Protein AF-A0A381DIL4-F1 (afdb_monomer_lite)

Organism: NCBI:txid32024

Sequence (65 aa):
MKLESGVRDFRLMDRVVVDELVKMNEYHRFSKMMFEWVGFDRVCLEYEYEKRAAVETSWSFFRTF

pLDDT: mean 79.3, std 11.14, range [50.62, 94.69]

Foldseek 3Di:
DDPDPPDDPDDDDDPVLVVVLVPDPDPDCPPVVSSVVSPDDDDDDDDDDDDPPDPDDPDDPVVVD

Secondary structure (DSSP, 8-state):
----TT--S-----HHHHHHHHH---SS--HHHHHHHS-----PPP---PPPS-SS-S--GGG--

Radius of gyration: 15.52 Å; chains: 1; bounding box: 37×28×35 Å

Structure (mmCIF, N/CA/C/O backbone):
data_AF-A0A381DIL4-F1
#
_entry.id   AF-A0A381DIL4-F1
#
loop_
_atom_site.group_PDB
_atom_site.id
_atom_site.type_symbol
_atom_site.label_atom_id
_atom_site.label_alt_id
_atom_site.label_comp_id
_atom_site.label_asym_id
_atom_site.label_entity_id
_atom_site.label_seq_id
_atom_site.pdbx_PDB_ins_code
_atom_site.Cartn_x
_atom_site.Cartn_y
_atom_site.Cartn_z
_atom_site.occupancy
_atom_site.B_iso_or_equiv
_atom_site.auth_seq_id
_atom_site.auth_comp_id
_atom_site.auth_asym_id
_atom_site.auth_atom_id
_atom_site.pdbx_PDB_model_num
ATOM 1 N N . MET A 1 1 ? 5.987 -14.187 6.544 1.00 50.62 1 MET A N 1
ATOM 2 C CA . MET A 1 1 ? 5.999 -13.149 5.494 1.00 50.62 1 MET A CA 1
ATOM 3 C C . MET A 1 1 ? 7.404 -13.076 4.909 1.00 50.62 1 MET A C 1
ATOM 5 O O . MET A 1 1 ? 8.341 -12.863 5.669 1.00 50.62 1 MET A O 1
ATOM 9 N N . LYS A 1 2 ? 7.580 -13.340 3.610 1.00 55.72 2 LYS A N 1
ATOM 10 C CA . LYS A 1 2 ? 8.871 -13.155 2.930 1.00 55.72 2 LYS A CA 1
ATOM 11 C C . LYS A 1 2 ? 8.867 -11.766 2.302 1.00 55.72 2 LYS A C 1
ATOM 13 O O . LYS A 1 2 ? 7.958 -11.444 1.548 1.00 55.72 2 LYS A O 1
ATOM 18 N N . LEU A 1 3 ? 9.847 -10.940 2.655 1.00 61.84 3 LEU A N 1
ATOM 19 C CA . LEU A 1 3 ? 10.082 -9.678 1.964 1.00 61.84 3 LEU A CA 1
ATOM 20 C C . LEU A 1 3 ? 10.790 -10.010 0.653 1.00 61.84 3 LEU A C 1
ATOM 22 O O . LEU A 1 3 ? 11.975 -10.335 0.650 1.00 61.84 3 LEU A O 1
ATOM 26 N N . GLU A 1 4 ? 10.041 -9.999 -0.441 1.00 66.31 4 GLU A N 1
ATOM 27 C CA . GLU A 1 4 ? 10.589 -10.273 -1.763 1.00 66.31 4 GLU A CA 1
ATOM 28 C C . GLU A 1 4 ? 11.303 -9.037 -2.313 1.00 66.31 4 GLU A C 1
ATOM 30 O O . GLU A 1 4 ? 10.808 -7.906 -2.253 1.00 66.31 4 GLU A O 1
ATOM 35 N N . SER A 1 5 ? 12.511 -9.257 -2.825 1.00 63.09 5 SER A N 1
ATOM 36 C CA . SER A 1 5 ? 13.296 -8.213 -3.476 1.00 63.09 5 SER A CA 1
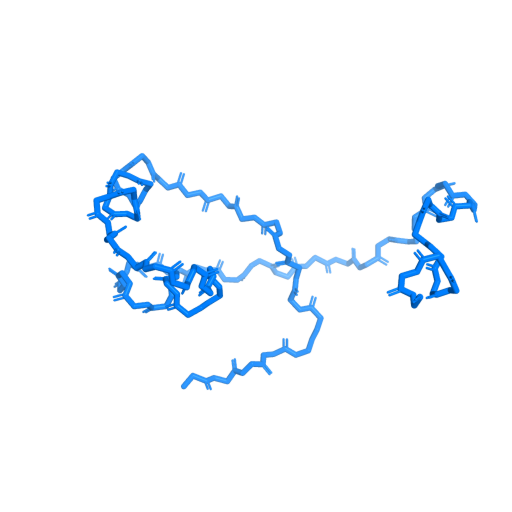ATOM 37 C C . SER A 1 5 ? 12.694 -7.906 -4.847 1.00 63.09 5 SER A C 1
ATOM 39 O O . SER A 1 5 ? 12.362 -8.821 -5.593 1.00 63.09 5 SER A O 1
ATOM 41 N N . GLY A 1 6 ? 12.551 -6.622 -5.183 1.00 70.94 6 GLY A N 1
ATOM 42 C CA . GLY A 1 6 ? 11.972 -6.177 -6.459 1.00 70.94 6 GLY A CA 1
ATOM 43 C C . GLY A 1 6 ? 10.477 -5.842 -6.416 1.00 70.94 6 GLY A C 1
ATOM 44 O O . GLY A 1 6 ? 9.949 -5.308 -7.394 1.00 70.94 6 GLY A O 1
ATOM 45 N N . VAL A 1 7 ? 9.805 -6.058 -5.278 1.00 71.44 7 VAL A N 1
ATOM 46 C CA . VAL A 1 7 ? 8.416 -5.622 -5.083 1.00 71.44 7 VAL A CA 1
ATOM 47 C C . VAL A 1 7 ? 8.358 -4.098 -5.057 1.00 71.44 7 VAL A C 1
ATOM 49 O O . VAL A 1 7 ? 8.978 -3.440 -4.217 1.00 71.44 7 VAL A O 1
ATOM 52 N N . ARG A 1 8 ? 7.593 -3.526 -5.988 1.00 73.19 8 ARG A N 1
ATOM 53 C CA . ARG A 1 8 ? 7.329 -2.086 -6.030 1.00 73.19 8 ARG A CA 1
ATOM 54 C C . ARG A 1 8 ? 6.170 -1.716 -5.115 1.00 73.19 8 ARG A C 1
ATOM 56 O O . ARG A 1 8 ? 5.321 -2.535 -4.778 1.00 73.19 8 ARG A O 1
ATOM 63 N N . ASP A 1 9 ? 6.103 -0.438 -4.758 1.00 78.94 9 ASP A N 1
ATOM 64 C CA . ASP A 1 9 ? 5.011 0.101 -3.945 1.00 78.94 9 ASP A CA 1
ATOM 65 C C . ASP A 1 9 ? 3.740 0.433 -4.747 1.00 78.94 9 ASP A C 1
ATOM 67 O O . ASP A 1 9 ? 2.806 1.023 -4.208 1.00 78.94 9 ASP A O 1
ATOM 71 N N . PHE A 1 10 ? 3.678 0.027 -6.018 1.00 83.25 10 PHE A N 1
ATOM 72 C CA . PHE A 1 10 ? 2.487 0.181 -6.844 1.00 83.25 10 PHE A CA 1
ATOM 73 C C . PHE A 1 10 ? 1.494 -0.946 -6.552 1.00 83.25 10 PHE A C 1
ATOM 75 O O . PHE A 1 10 ? 1.823 -2.121 -6.707 1.00 83.25 10 PHE A O 1
ATOM 82 N N . ARG A 1 11 ? 0.293 -0.584 -6.099 1.00 86.94 11 ARG A N 1
ATOM 83 C CA . ARG A 1 11 ? -0.753 -1.520 -5.676 1.00 86.94 11 ARG A CA 1
ATOM 84 C C . ARG A 1 11 ? -2.121 -0.997 -6.091 1.00 86.94 11 ARG A C 1
ATOM 86 O O . ARG A 1 11 ? -2.364 0.207 -6.045 1.00 86.94 11 ARG A O 1
ATOM 93 N N . LEU A 1 12 ? -3.007 -1.920 -6.442 1.00 90.50 12 LEU A N 1
ATOM 94 C CA . LEU A 1 12 ? -4.433 -1.666 -6.587 1.00 90.50 12 LEU A CA 1
ATOM 95 C C . LEU A 1 12 ? -5.137 -2.249 -5.359 1.00 90.50 12 LEU A C 1
ATOM 97 O O . LEU A 1 12 ? -4.810 -3.354 -4.932 1.00 90.50 12 LEU A O 1
ATOM 101 N N . MET A 1 13 ? -6.043 -1.482 -4.759 1.00 92.81 13 MET A N 1
ATOM 102 C CA . MET A 1 13 ? -6.754 -1.860 -3.538 1.00 92.81 13 MET A CA 1
ATOM 103 C C . MET A 1 13 ? -8.241 -1.606 -3.729 1.00 92.81 13 MET A C 1
ATOM 105 O O . MET A 1 13 ? -8.626 -0.581 -4.295 1.00 92.81 13 MET A O 1
ATOM 109 N N . ASP A 1 14 ? -9.064 -2.524 -3.233 1.00 93.81 14 ASP A N 1
ATOM 110 C CA . ASP A 1 14 ? -10.498 -2.288 -3.116 1.00 93.81 14 ASP A CA 1
ATOM 111 C C . ASP A 1 14 ? -10.768 -1.214 -2.046 1.00 93.81 14 ASP A C 1
ATOM 113 O O . ASP A 1 14 ? -9.996 -1.038 -1.097 1.00 93.81 14 ASP A O 1
ATOM 117 N N . ARG A 1 15 ? -11.886 -0.503 -2.183 1.00 94.69 15 ARG A N 1
ATOM 118 C CA . ARG A 1 15 ? -12.351 0.520 -1.248 1.00 94.69 15 ARG A CA 1
ATOM 119 C C . ARG A 1 15 ? -12.422 -0.012 0.182 1.00 94.69 15 ARG A C 1
ATOM 121 O O . ARG A 1 15 ? -11.959 0.670 1.088 1.00 94.69 15 ARG A O 1
ATOM 128 N N . VAL A 1 16 ? -12.929 -1.232 0.368 1.00 93.94 16 VAL A N 1
ATOM 129 C CA . VAL A 1 16 ? -13.058 -1.856 1.696 1.00 93.94 16 VAL A CA 1
ATOM 130 C C . VAL A 1 16 ? -11.697 -1.982 2.391 1.00 93.94 16 VAL A C 1
ATOM 132 O O . VAL A 1 16 ? -11.579 -1.690 3.577 1.00 93.94 16 VAL A O 1
ATOM 135 N N . VAL A 1 17 ? -10.647 -2.336 1.643 1.00 93.00 17 VAL A N 1
ATOM 136 C CA . VAL A 1 17 ? -9.278 -2.449 2.173 1.00 93.00 17 VAL A CA 1
ATOM 137 C C . VAL A 1 17 ? -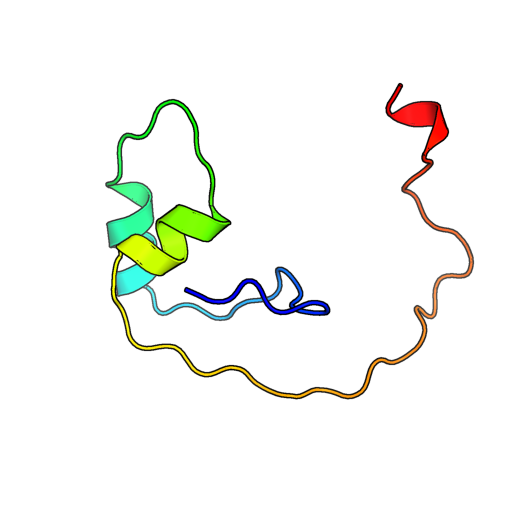8.756 -1.088 2.630 1.00 93.00 17 VAL A C 1
ATOM 139 O O . VAL A 1 17 ? -8.157 -0.972 3.698 1.00 93.00 17 VAL A O 1
ATOM 142 N N . VAL A 1 18 ? -8.994 -0.047 1.825 1.00 92.12 18 VAL A N 1
ATOM 143 C CA . VAL A 1 18 ? -8.579 1.327 2.138 1.00 92.12 18 VAL A CA 1
ATOM 144 C C . VAL A 1 18 ? -9.275 1.833 3.398 1.00 92.12 18 VAL A C 1
ATOM 146 O O . VAL A 1 18 ? -8.619 2.416 4.260 1.00 92.12 18 VAL A O 1
ATOM 149 N N . ASP A 1 19 ? -10.575 1.579 3.532 1.00 93.88 19 ASP A N 1
ATOM 150 C CA . ASP A 1 19 ? -11.353 2.033 4.683 1.00 93.88 19 ASP A CA 1
ATOM 151 C C . ASP A 1 19 ? -10.862 1.379 5.988 1.00 93.88 19 ASP A C 1
ATOM 153 O O . ASP A 1 19 ? -10.718 2.068 6.998 1.00 93.88 19 ASP A O 1
ATOM 157 N N . GLU A 1 20 ? -10.524 0.084 5.974 1.00 91.88 20 GLU A N 1
ATOM 158 C CA . GLU A 1 20 ? -9.936 -0.593 7.140 1.00 91.88 20 GLU A CA 1
ATOM 159 C C . GLU A 1 20 ? -8.525 -0.084 7.466 1.00 91.88 20 GLU A C 1
ATOM 161 O O . GLU A 1 20 ? -8.226 0.196 8.626 1.00 91.88 20 GLU A O 1
ATOM 166 N N . LEU A 1 21 ? -7.675 0.141 6.458 1.00 90.44 21 LEU A N 1
ATOM 167 C CA . LEU A 1 21 ? -6.333 0.714 6.649 1.00 90.44 21 LEU A CA 1
ATOM 168 C C . LEU A 1 21 ? -6.361 2.108 7.293 1.00 90.44 21 LEU A C 1
ATOM 170 O O . LEU A 1 21 ? -5.468 2.455 8.073 1.00 90.44 21 LEU A O 1
ATOM 174 N N . VAL A 1 22 ? -7.352 2.931 6.939 1.00 89.31 22 VAL A N 1
ATOM 175 C CA . VAL A 1 22 ? -7.514 4.290 7.479 1.00 89.31 22 VAL A CA 1
ATOM 176 C C . VAL A 1 22 ? -8.004 4.262 8.927 1.00 89.31 22 VAL A C 1
ATOM 178 O O . VAL A 1 22 ? -7.610 5.128 9.705 1.00 89.31 22 VAL A O 1
ATOM 181 N N . 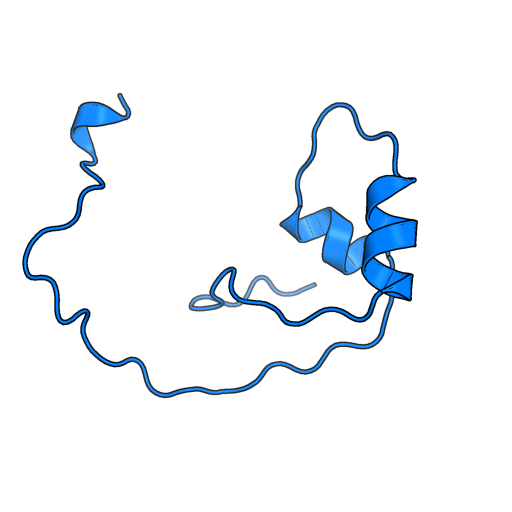LYS A 1 23 ? -8.801 3.260 9.319 1.00 90.75 23 LYS A N 1
ATOM 182 C CA . LYS A 1 23 ? -9.240 3.078 10.715 1.00 90.75 23 LYS A CA 1
ATOM 183 C C . LYS A 1 23 ? -8.101 2.686 11.658 1.00 90.75 23 LYS A C 1
ATOM 185 O O . LYS A 1 23 ? -8.240 2.855 12.870 1.00 90.75 23 LYS A O 1
ATOM 190 N N . MET A 1 24 ? -6.990 2.160 11.137 1.00 88.06 24 MET A N 1
ATOM 191 C CA . MET A 1 24 ? -5.852 1.779 11.970 1.00 88.06 24 MET A CA 1
ATOM 192 C C . MET A 1 24 ? -5.144 3.025 12.536 1.00 88.06 24 MET A C 1
ATOM 194 O O . MET A 1 24 ? -4.711 3.912 11.790 1.00 88.06 24 MET A O 1
ATOM 198 N N . ASN A 1 25 ? -5.020 3.078 13.865 1.00 82.62 25 ASN A N 1
ATOM 199 C CA . ASN A 1 25 ? -4.501 4.219 14.630 1.00 82.62 25 ASN A CA 1
ATOM 200 C C . ASN A 1 25 ? -2.999 4.097 14.976 1.00 82.62 25 ASN A C 1
ATOM 202 O O . ASN A 1 25 ? -2.564 4.607 16.011 1.00 82.62 25 ASN A O 1
ATOM 206 N N . GLU A 1 26 ? -2.172 3.427 14.163 1.00 85.00 26 GLU A N 1
ATOM 207 C CA . GLU A 1 26 ? -0.735 3.350 14.459 1.00 85.00 26 GLU A CA 1
ATOM 208 C C . GLU A 1 26 ? -0.063 4.724 14.383 1.00 85.00 26 GLU A C 1
ATOM 210 O O . GLU A 1 26 ? -0.081 5.405 13.355 1.00 85.00 26 GLU A O 1
ATOM 215 N N . TYR A 1 27 ? 0.629 5.073 15.467 1.00 77.62 27 TYR A N 1
ATOM 216 C CA . TYR A 1 27 ? 1.479 6.258 15.545 1.00 77.62 27 TYR A CA 1
ATOM 217 C C . TYR A 1 27 ? 2.676 6.171 14.580 1.00 77.62 27 TYR A C 1
ATOM 219 O O . TYR A 1 27 ? 3.026 7.140 13.909 1.00 77.62 27 TYR A O 1
ATOM 227 N N . HIS A 1 28 ? 3.276 4.983 14.449 1.00 84.50 28 HIS A N 1
ATOM 228 C CA . HIS A 1 28 ? 4.347 4.709 13.492 1.00 84.50 28 HIS A CA 1
ATOM 229 C C . HIS A 1 28 ? 3.801 3.904 12.312 1.00 84.50 28 HIS A C 1
ATOM 231 O O . HIS A 1 28 ? 3.748 2.674 12.348 1.00 84.50 28 HIS A O 1
ATOM 237 N N . ARG A 1 29 ? 3.390 4.600 11.247 1.00 82.94 29 ARG A N 1
ATOM 238 C CA . ARG A 1 29 ? 2.819 3.960 10.055 1.00 82.94 29 ARG A CA 1
ATOM 239 C C . ARG A 1 29 ? 3.900 3.295 9.211 1.00 82.94 29 ARG A C 1
ATOM 241 O O . ARG A 1 29 ? 4.499 3.909 8.330 1.00 82.94 29 ARG A O 1
ATOM 248 N N . PHE A 1 30 ? 4.125 2.010 9.459 1.00 84.88 30 PHE A N 1
ATOM 249 C CA . PHE A 1 30 ? 4.925 1.163 8.583 1.00 84.88 30 PHE A CA 1
ATOM 250 C C . PHE A 1 30 ? 4.020 0.440 7.579 1.00 84.88 30 PHE A C 1
ATOM 252 O O . PHE A 1 30 ? 3.637 -0.715 7.769 1.00 84.88 30 PHE A O 1
ATOM 259 N N . SER A 1 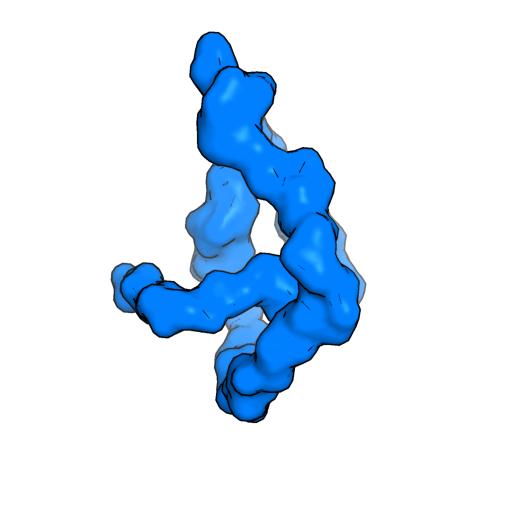31 ? 3.679 1.131 6.486 1.00 83.94 31 SER A N 1
ATOM 260 C CA . SER A 1 31 ? 2.644 0.699 5.533 1.00 83.94 31 SER A CA 1
ATOM 261 C C . SER A 1 31 ? 2.839 -0.722 5.000 1.00 83.94 31 SER A C 1
ATOM 263 O O . SER A 1 31 ? 1.865 -1.447 4.841 1.00 83.94 31 SER A O 1
ATOM 265 N N . LYS A 1 32 ? 4.088 -1.163 4.785 1.00 80.75 32 LYS A N 1
ATOM 266 C CA . LYS A 1 32 ? 4.390 -2.525 4.306 1.00 80.75 32 LYS A CA 1
ATOM 267 C C . LYS A 1 32 ? 3.860 -3.614 5.240 1.00 80.75 32 LYS A C 1
ATOM 269 O O . LYS A 1 32 ? 3.390 -4.633 4.757 1.00 80.75 32 LYS A O 1
ATOM 274 N N . MET A 1 33 ? 3.919 -3.395 6.552 1.00 82.62 33 MET A N 1
ATOM 275 C CA . MET A 1 33 ? 3.382 -4.341 7.530 1.00 82.62 33 MET A CA 1
ATOM 276 C C . MET A 1 33 ? 1.886 -4.144 7.750 1.00 82.62 33 MET A C 1
ATOM 278 O O . MET A 1 33 ? 1.176 -5.122 7.936 1.00 82.62 33 MET A O 1
ATOM 282 N N . MET A 1 34 ? 1.388 -2.908 7.654 1.00 87.56 34 MET A N 1
ATOM 283 C CA . MET A 1 34 ? -0.050 -2.634 7.750 1.00 87.56 34 MET A CA 1
ATOM 284 C C . MET A 1 34 ? -0.841 -3.360 6.655 1.00 87.56 34 MET A C 1
ATOM 286 O O . MET A 1 34 ? -1.853 -3.983 6.954 1.00 87.56 34 MET A O 1
ATOM 290 N N . PHE A 1 35 ? -0.349 -3.358 5.410 1.00 85.94 35 PHE A N 1
ATOM 291 C CA . PHE A 1 35 ? -0.986 -4.080 4.298 1.00 85.94 35 PHE A CA 1
ATOM 292 C C . PHE A 1 35 ? -1.039 -5.594 4.512 1.00 85.94 35 PHE A C 1
ATOM 294 O O . PHE A 1 35 ? -1.960 -6.256 4.048 1.00 85.94 35 PHE A O 1
ATOM 301 N N . GLU A 1 36 ? -0.057 -6.148 5.212 1.00 84.19 36 GLU A N 1
ATOM 302 C CA . GLU A 1 36 ? -0.012 -7.576 5.528 1.00 84.19 36 GLU A CA 1
ATOM 303 C C . GLU A 1 36 ? -0.908 -7.915 6.716 1.00 84.19 36 GLU A C 1
ATOM 305 O O . GLU A 1 36 ? -1.437 -9.019 6.794 1.00 84.19 36 GLU A O 1
ATOM 310 N N . TRP A 1 37 ? -1.102 -6.960 7.627 1.00 84.56 37 TRP A N 1
ATOM 311 C CA . TRP A 1 37 ? -1.888 -7.153 8.836 1.00 84.56 37 TRP A CA 1
ATOM 312 C C . TRP A 1 37 ? -3.398 -7.080 8.590 1.00 84.56 37 TRP A C 1
ATOM 314 O O . TRP A 1 37 ? -4.141 -7.853 9.188 1.00 84.56 37 TRP A O 1
ATOM 324 N N . VAL A 1 38 ? -3.859 -6.228 7.669 1.00 87.06 38 VAL A N 1
ATOM 325 C CA . VAL A 1 38 ? -5.290 -6.150 7.316 1.00 87.06 38 VAL A CA 1
ATOM 326 C C . VAL A 1 38 ? -5.851 -7.450 6.723 1.00 87.06 38 VAL A C 1
ATOM 328 O O . VAL A 1 38 ? -7.062 -7.630 6.703 1.00 87.06 38 VAL A O 1
ATOM 331 N N . GLY A 1 39 ? -4.990 -8.374 6.282 1.00 85.62 39 GLY A N 1
ATOM 332 C CA . GLY A 1 39 ? -5.363 -9.773 6.043 1.00 85.62 39 GLY A CA 1
ATOM 333 C C . GLY A 1 39 ? -6.247 -10.036 4.821 1.00 85.62 39 GLY A C 1
ATOM 334 O O . GLY A 1 39 ? -6.750 -11.145 4.677 1.00 85.62 39 GLY A O 1
ATOM 335 N N . PHE A 1 40 ? -6.435 -9.047 3.948 1.00 89.06 40 PHE A N 1
ATOM 336 C CA . PHE A 1 40 ? -7.169 -9.214 2.694 1.00 89.06 40 PHE A CA 1
ATOM 337 C C . PHE A 1 40 ? -6.392 -10.052 1.673 1.00 89.06 40 PHE A C 1
ATOM 339 O O . PHE A 1 40 ? -5.159 -10.137 1.711 1.00 89.06 40 PHE A O 1
ATOM 346 N N . ASP A 1 41 ? -7.127 -10.619 0.717 1.00 88.75 41 ASP A N 1
ATOM 347 C CA . ASP A 1 41 ? -6.542 -11.348 -0.401 1.00 88.75 41 ASP A CA 1
ATOM 348 C C . ASP A 1 41 ? -5.646 -10.442 -1.246 1.00 88.75 41 ASP A C 1
ATOM 350 O O . ASP A 1 41 ? -5.959 -9.282 -1.534 1.00 88.75 41 ASP A O 1
ATOM 354 N N . ARG A 1 42 ? -4.513 -10.998 -1.674 1.00 86.88 42 ARG A N 1
ATOM 355 C CA . ARG A 1 42 ? -3.543 -10.306 -2.516 1.00 86.88 42 ARG A CA 1
ATOM 356 C C . ARG A 1 42 ? -3.076 -11.193 -3.651 1.00 86.88 42 ARG A C 1
ATOM 358 O O . ARG A 1 42 ? -2.868 -12.391 -3.479 1.00 86.88 42 ARG A O 1
ATOM 365 N N . VAL A 1 43 ? -2.829 -10.564 -4.790 1.00 88.00 43 VAL A N 1
ATOM 366 C CA . VAL A 1 43 ? -2.207 -11.198 -5.949 1.00 88.00 43 VAL A CA 1
ATOM 367 C C . VAL A 1 43 ? -1.022 -10.340 -6.365 1.00 88.00 43 VAL A C 1
ATOM 369 O O . VAL A 1 43 ? -1.157 -9.130 -6.547 1.00 88.00 43 VAL A O 1
ATOM 372 N N . CYS A 1 44 ? 0.149 -10.963 -6.491 1.00 85.06 44 CYS A N 1
ATOM 373 C CA . CYS A 1 44 ? 1.318 -10.319 -7.074 1.00 85.06 44 CYS A CA 1
ATOM 374 C C . CYS A 1 44 ? 1.254 -10.478 -8.592 1.00 85.06 44 CYS A C 1
ATOM 376 O O . CYS A 1 44 ? 1.177 -11.597 -9.094 1.00 85.06 44 CYS A O 1
ATOM 378 N N . LEU A 1 45 ? 1.282 -9.358 -9.311 1.00 84.50 45 LEU A N 1
ATOM 379 C CA . LEU A 1 45 ? 1.385 -9.356 -10.764 1.00 84.50 45 LEU A CA 1
ATOM 380 C C . LEU A 1 45 ? 2.853 -9.197 -11.147 1.00 84.50 45 LEU A C 1
ATOM 382 O O . LEU A 1 45 ? 3.488 -8.194 -10.809 1.00 84.50 45 LEU A O 1
ATOM 386 N N . GLU A 1 46 ? 3.382 -10.198 -11.840 1.00 83.88 46 GLU A N 1
ATOM 387 C CA . GLU A 1 46 ? 4.696 -10.113 -12.461 1.00 83.88 46 GLU A CA 1
ATOM 388 C C . GLU A 1 46 ? 4.630 -9.130 -13.633 1.00 83.88 46 GLU A C 1
ATOM 390 O O . GLU A 1 46 ? 3.684 -9.130 -14.420 1.00 83.88 46 GLU A O 1
ATOM 395 N N . TYR A 1 47 ? 5.627 -8.258 -13.730 1.00 80.88 47 TYR A N 1
ATOM 396 C CA . TYR A 1 47 ? 5.774 -7.327 -14.839 1.00 80.88 47 TYR A CA 1
ATOM 397 C C . TYR A 1 47 ? 7.252 -7.250 -15.209 1.00 80.88 47 TYR A C 1
ATOM 399 O O . TYR A 1 47 ? 8.131 -7.348 -14.346 1.00 80.88 47 TYR A O 1
ATOM 407 N N . GLU A 1 48 ? 7.536 -7.062 -16.493 1.00 79.56 48 GLU A N 1
ATOM 408 C CA . GLU A 1 48 ? 8.904 -6.851 -16.943 1.00 79.56 48 GLU A CA 1
ATOM 409 C C . GLU A 1 48 ? 9.374 -5.445 -16.569 1.00 79.56 48 GLU A C 1
ATOM 411 O O . GLU A 1 48 ? 8.680 -4.443 -16.759 1.00 79.56 48 GLU A O 1
ATOM 416 N N . TYR A 1 49 ? 10.576 -5.362 -16.004 1.00 75.38 49 TYR A N 1
ATOM 417 C CA . TYR A 1 49 ? 11.162 -4.082 -15.646 1.00 75.38 49 TYR A CA 1
ATOM 418 C C . TYR A 1 49 ? 11.596 -3.345 -16.915 1.00 75.38 49 TYR A C 1
ATOM 420 O O . TYR A 1 49 ? 12.666 -3.605 -17.464 1.00 75.38 49 TYR A O 1
ATOM 428 N N . GLU A 1 50 ? 10.814 -2.360 -17.342 1.00 77.69 50 GLU A N 1
ATOM 429 C CA . GLU A 1 50 ? 11.294 -1.387 -18.317 1.00 77.69 50 GLU A CA 1
ATOM 430 C C . GLU A 1 50 ? 12.207 -0.357 -17.641 1.00 77.69 50 GLU A C 1
ATOM 432 O O . GLU A 1 50 ? 11.952 0.134 -16.531 1.00 77.69 50 GLU A O 1
ATOM 437 N N . LYS A 1 51 ? 13.312 -0.013 -18.314 1.00 72.69 51 LYS A N 1
ATOM 438 C CA . LYS A 1 51 ? 14.182 1.078 -17.862 1.00 72.69 51 LYS A CA 1
ATOM 439 C C . LYS A 1 51 ? 13.361 2.366 -17.816 1.00 72.69 51 LYS A C 1
ATOM 441 O O . LYS A 1 51 ? 12.611 2.663 -18.740 1.00 72.69 51 LYS A O 1
ATOM 446 N N . ARG A 1 52 ? 13.522 3.151 -16.744 1.00 72.25 52 ARG A N 1
ATOM 447 C CA . ARG A 1 52 ? 12.915 4.488 -16.670 1.00 72.25 52 ARG A CA 1
ATOM 448 C C . ARG A 1 52 ? 13.313 5.284 -17.917 1.00 72.25 52 ARG A C 1
ATOM 450 O O . ARG A 1 52 ? 14.499 5.383 -18.213 1.00 72.25 52 ARG A O 1
ATOM 457 N N . ALA A 1 53 ? 12.328 5.869 -18.599 1.00 73.56 53 ALA A N 1
ATOM 458 C CA . ALA A 1 53 ? 12.559 6.731 -19.759 1.00 73.56 53 ALA A CA 1
ATOM 459 C C . ALA A 1 53 ? 13.240 8.060 -19.379 1.00 73.56 53 ALA A C 1
ATOM 461 O O . ALA A 1 53 ? 13.973 8.640 -20.174 1.00 73.56 53 ALA A O 1
ATOM 462 N N . ALA A 1 54 ? 13.017 8.538 -18.149 1.00 70.06 54 ALA A N 1
ATOM 463 C CA . ALA A 1 54 ? 13.681 9.722 -17.621 1.00 70.06 54 ALA A CA 1
ATOM 464 C C . ALA A 1 54 ? 15.118 9.381 -17.198 1.00 70.06 54 ALA A C 1
ATOM 466 O O . ALA A 1 54 ? 15.334 8.564 -16.300 1.00 70.06 54 ALA A O 1
ATOM 467 N N . VAL A 1 55 ? 16.077 10.028 -17.861 1.00 61.38 55 VAL A N 1
ATOM 468 C CA . VAL A 1 55 ? 17.526 9.835 -17.687 1.00 61.38 55 VAL A CA 1
ATOM 469 C C . VAL A 1 55 ? 18.004 10.268 -16.297 1.00 61.38 55 VAL A C 1
ATOM 471 O O . VAL A 1 55 ? 18.965 9.703 -15.779 1.00 61.38 55 VAL A O 1
ATOM 474 N N . GLU A 1 56 ? 17.310 11.208 -15.652 1.00 69.88 56 GLU A N 1
ATOM 475 C CA . GLU A 1 56 ? 17.718 11.744 -14.354 1.00 69.88 56 GLU A CA 1
ATOM 476 C C . GLU A 1 56 ? 16.734 11.388 -13.238 1.00 69.88 56 GLU A C 1
ATOM 478 O O . GLU A 1 56 ? 15.523 11.604 -13.320 1.00 69.88 56 GLU A O 1
ATOM 483 N N . THR A 1 57 ? 17.275 10.818 -12.163 1.00 71.44 57 THR A N 1
ATOM 484 C CA . THR A 1 57 ? 16.532 10.550 -10.935 1.00 71.44 57 THR A CA 1
ATOM 485 C C . THR A 1 57 ? 16.433 11.832 -10.111 1.00 71.44 57 THR A C 1
ATOM 487 O O . THR A 1 57 ? 17.441 12.425 -9.743 1.00 71.44 57 THR A O 1
ATOM 490 N N . SER A 1 58 ? 15.216 12.241 -9.745 1.00 68.88 58 SER A N 1
ATOM 491 C CA . SER A 1 58 ? 15.007 13.333 -8.778 1.00 68.88 58 SER A CA 1
ATOM 492 C C . SER A 1 58 ? 15.466 12.969 -7.356 1.00 68.88 58 SER A C 1
ATOM 494 O O . SER A 1 58 ? 15.554 13.837 -6.476 1.00 68.88 58 SER A O 1
ATOM 496 N N . TRP A 1 59 ? 15.745 11.682 -7.132 1.00 68.56 59 TRP A N 1
ATOM 497 C CA . TRP A 1 59 ? 16.273 11.125 -5.900 1.00 68.56 59 TRP A CA 1
ATOM 498 C C . TRP A 1 59 ? 17.801 11.093 -5.950 1.00 68.56 59 TRP A C 1
ATOM 500 O O . TRP A 1 59 ? 18.377 10.411 -6.798 1.00 68.56 59 TRP A O 1
ATOM 510 N N . SER A 1 60 ? 18.437 11.819 -5.032 1.00 74.00 60 SER A N 1
ATOM 511 C CA . SER A 1 60 ? 19.886 11.829 -4.832 1.00 74.00 60 SER A CA 1
ATOM 512 C C . SER A 1 60 ? 20.201 11.269 -3.452 1.00 74.00 60 SER A C 1
ATOM 514 O O . SER A 1 60 ? 19.655 11.737 -2.449 1.00 74.00 60 SER A O 1
ATOM 516 N N . PHE A 1 61 ? 21.109 10.2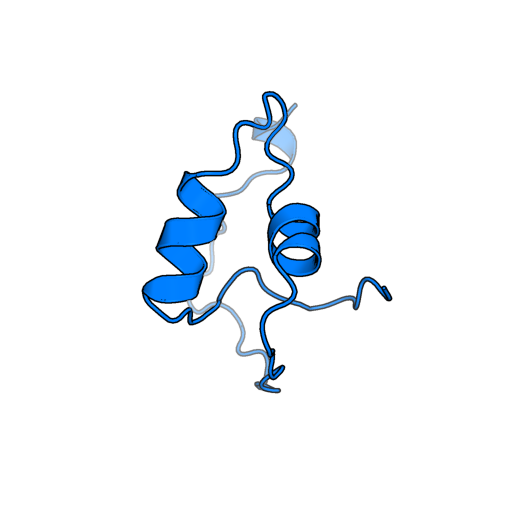93 -3.410 1.00 72.06 61 PHE A N 1
ATOM 517 C CA . PHE A 1 61 ? 21.596 9.685 -2.172 1.00 72.06 61 PHE A CA 1
ATOM 518 C C . PHE A 1 61 ? 22.145 10.752 -1.212 1.00 72.06 61 PHE A C 1
ATOM 520 O O . PHE A 1 61 ? 21.810 10.758 -0.036 1.00 72.06 61 PHE A O 1
ATOM 527 N N . PHE A 1 62 ? 22.883 11.731 -1.742 1.00 76.56 62 PHE A N 1
ATOM 528 C CA . PHE A 1 62 ? 23.536 12.788 -0.965 1.00 76.56 62 PHE A CA 1
ATOM 529 C C . PHE A 1 62 ? 22.607 13.916 -0.505 1.00 76.56 62 PHE A C 1
ATOM 531 O O . PHE A 1 62 ? 22.989 14.668 0.377 1.00 76.56 62 PHE A O 1
ATOM 538 N N . ARG A 1 63 ? 21.398 14.053 -1.071 1.00 61.50 63 ARG A N 1
ATOM 539 C CA . ARG A 1 63 ? 20.401 15.029 -0.579 1.00 61.50 63 ARG A CA 1
ATOM 540 C C . ARG A 1 63 ? 19.615 14.498 0.628 1.00 61.50 63 ARG A C 1
ATOM 542 O O . ARG A 1 63 ? 18.812 15.225 1.198 1.00 61.50 63 ARG A O 1
ATOM 549 N N . THR A 1 64 ? 19.779 13.215 0.947 1.00 54.31 64 THR A N 1
ATOM 550 C CA . THR A 1 64 ? 18.997 12.512 1.976 1.00 54.31 64 THR A CA 1
ATOM 551 C C . THR A 1 64 ? 19.811 12.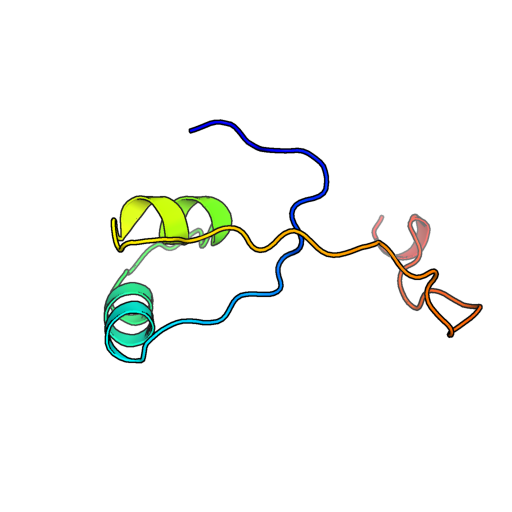256 3.257 1.00 54.31 64 THR A C 1
ATOM 553 O O . THR A 1 64 ? 19.260 11.730 4.221 1.00 54.31 64 THR A O 1
ATOM 556 N N . PHE A 1 65 ? 21.089 12.653 3.278 1.00 50.78 65 PHE A N 1
ATOM 557 C CA . PHE A 1 65 ? 21.914 12.799 4.484 1.00 50.78 65 PHE A CA 1
ATOM 558 C C . PHE A 1 65 ? 22.019 14.280 4.842 1.00 50.78 65 PHE A C 1
ATOM 560 O O . PHE A 1 65 ? 22.031 14.577 6.055 1.00 50.78 65 PHE A O 1
#